Protein AF-A0A7D8UHW1-F1 (afdb_monomer_lite)

Sequence (134 aa):
MTDPKPRTPPEIPESLRGPAPEIRGPLSDALRRRLERDRRQAAARGVDNALWQQLMSLAVVGSNFAFSVLGGALIGFGIDWLAGTGPLFLLIFAGVGLISGGWGFIRQANAMTKPKTGKPKAADTGKPQDPTPP

Radius of gyration: 31.13 Å; chains: 1; bounding box: 80×44×74 Å

Foldseek 3Di:
DDDPDPPDDPPPPVVCVDDDPPPPDPVVVVVVVVVVVVVVVVVVVVVVVVVVVVVVVVVVLVVQLVCLLVVLLVVQVVCCVVVVVPSPSNVVSNVVSNVVSVVSVVVVVVVVPDPPPPDDPPDPPPDPDDDDDD

pLDDT: mean 77.82, std 14.81, range [45.31, 96.38]

Secondary structure (DSSP, 8-state):
-------PPP---GGGSSS-----SHHHHHHHHHHHHHHHHHHHHHHHHHHHHHHHHHHHHHHHHHHHHHHHHHHHHHHHHHHT--SHHHHHHHHHHHHHHHHHHHHHHHHHHS---------------PPPP-

Structure (mmCIF, N/CA/C/O backbone):
data_AF-A0A7D8UHW1-F1
#
_entry.id   AF-A0A7D8UHW1-F1
#
loop_
_atom_site.group_PDB
_atom_site.id
_atom_site.type_symbol
_atom_site.label_atom_id
_atom_site.label_alt_id
_atom_site.label_comp_id
_atom_site.label_asym_id
_atom_site.label_entity_id
_atom_site.label_seq_id
_atom_site.pdbx_PDB_ins_code
_atom_site.Cartn_x
_atom_site.Cartn_y
_atom_site.Cartn_z
_atom_site.occupancy
_atom_site.B_iso_or_equiv
_atom_site.auth_seq_id
_atom_site.auth_comp_id
_atom_site.auth_asym_id
_atom_site.auth_atom_id
_atom_site.pdbx_PDB_model_num
ATOM 1 N N . MET A 1 1 ? -62.501 7.886 2.370 1.00 48.00 1 MET A N 1
ATOM 2 C CA . MET A 1 1 ? -61.212 7.184 2.545 1.00 48.00 1 MET A CA 1
ATOM 3 C C . MET A 1 1 ? -60.720 7.494 3.945 1.00 48.00 1 MET A C 1
ATOM 5 O O . MET A 1 1 ? -60.497 8.653 4.248 1.00 48.00 1 MET A O 1
ATOM 9 N N . THR A 1 2 ? -60.730 6.496 4.823 1.00 58.16 2 THR A N 1
ATOM 10 C CA . THR A 1 2 ? -60.473 6.632 6.263 1.00 58.16 2 THR A CA 1
ATOM 11 C C . THR A 1 2 ? -58.980 6.771 6.547 1.00 58.16 2 THR A C 1
ATOM 13 O O . THR A 1 2 ? -58.201 5.895 6.178 1.00 58.16 2 THR A O 1
ATOM 16 N N . ASP A 1 3 ? -58.620 7.865 7.207 1.00 59.97 3 ASP A N 1
ATOM 17 C CA . ASP A 1 3 ? -57.277 8.204 7.681 1.00 59.97 3 ASP A CA 1
ATOM 18 C C . ASP A 1 3 ? -56.831 7.216 8.789 1.00 59.97 3 ASP A C 1
ATOM 20 O O . ASP A 1 3 ? -57.616 6.952 9.712 1.00 59.97 3 ASP A O 1
ATOM 24 N N . PRO A 1 4 ? -55.629 6.605 8.737 1.00 61.94 4 PRO A N 1
ATOM 25 C CA . PRO A 1 4 ? -55.171 5.709 9.792 1.00 61.94 4 PRO A CA 1
ATOM 26 C C . PRO A 1 4 ? -54.853 6.504 11.065 1.00 61.94 4 PRO A C 1
ATOM 28 O O . PRO A 1 4 ? -53.831 7.178 11.169 1.00 61.94 4 PRO A O 1
ATOM 31 N N . LYS A 1 5 ? -55.734 6.377 12.064 1.00 67.88 5 LYS A N 1
ATOM 32 C CA . LYS A 1 5 ? -55.561 6.905 13.424 1.00 67.88 5 LYS A CA 1
ATOM 33 C C . LYS A 1 5 ? -54.142 6.591 13.939 1.00 67.88 5 LYS A C 1
ATOM 35 O O . LYS A 1 5 ? -53.789 5.407 14.007 1.00 67.88 5 LYS A O 1
ATOM 40 N N . PRO A 1 6 ? -53.328 7.596 14.319 1.00 65.06 6 PRO A N 1
ATOM 41 C CA . PRO A 1 6 ? -52.008 7.348 14.881 1.00 65.06 6 PRO A CA 1
ATOM 42 C C . PRO A 1 6 ? -52.177 6.525 16.158 1.00 65.06 6 PRO A C 1
ATOM 44 O O . PRO A 1 6 ? -52.942 6.891 17.050 1.00 65.06 6 PRO A O 1
ATOM 47 N N . ARG A 1 7 ? -51.504 5.371 16.226 1.00 67.06 7 ARG A N 1
ATOM 48 C CA . ARG A 1 7 ? -51.466 4.555 17.441 1.00 67.06 7 ARG A CA 1
ATOM 49 C C . ARG A 1 7 ? -50.738 5.380 18.496 1.00 67.06 7 ARG A C 1
ATOM 51 O O . ARG A 1 7 ? -49.521 5.534 18.416 1.00 67.06 7 ARG A O 1
ATOM 58 N N . THR A 1 8 ? -51.484 5.944 19.439 1.00 67.06 8 THR A N 1
ATOM 59 C CA . THR A 1 8 ? -50.918 6.538 20.645 1.00 67.06 8 THR A CA 1
ATOM 60 C C . THR A 1 8 ? -50.008 5.493 21.293 1.00 67.06 8 THR A C 1
ATOM 62 O O . THR A 1 8 ? -50.434 4.342 21.445 1.00 67.06 8 THR A O 1
ATOM 65 N N . PRO A 1 9 ? -48.746 5.835 21.616 1.00 69.31 9 PRO A N 1
ATOM 66 C CA . PRO A 1 9 ? -47.890 4.952 22.391 1.00 69.31 9 PRO A CA 1
ATOM 67 C C . PRO A 1 9 ? -48.652 4.519 23.648 1.00 69.31 9 PRO A C 1
ATOM 69 O O . PRO A 1 9 ? -49.307 5.372 24.250 1.00 69.31 9 PRO A O 1
ATOM 72 N N . PRO A 1 10 ? -48.623 3.229 24.027 1.00 71.69 10 PRO A N 1
ATOM 73 C CA . PRO A 1 10 ? -49.274 2.782 25.249 1.00 71.69 10 PRO A CA 1
ATOM 74 C C . PRO A 1 10 ? -48.771 3.652 26.399 1.00 71.69 10 PRO A C 1
ATOM 76 O O . PRO A 1 10 ? -47.561 3.757 26.616 1.00 71.69 10 PRO A O 1
ATOM 79 N N . GLU A 1 11 ? -49.699 4.330 27.075 1.00 65.81 11 GLU A N 1
ATOM 80 C CA . GLU A 1 11 ? -49.386 5.132 28.248 1.00 65.81 11 GLU A CA 1
ATOM 81 C C . GLU A 1 11 ? -48.722 4.208 29.257 1.00 65.81 11 GLU A C 1
ATOM 83 O O . GLU A 1 11 ? -49.328 3.266 29.765 1.00 65.81 11 GLU A O 1
ATOM 88 N N . ILE A 1 12 ? -47.430 4.432 29.484 1.00 70.12 12 ILE A N 1
ATOM 89 C CA . ILE A 1 12 ? -46.710 3.747 30.545 1.00 70.12 12 ILE A CA 1
ATOM 90 C C . ILE A 1 12 ? -47.424 4.176 31.830 1.00 70.12 12 ILE A C 1
ATOM 92 O O . ILE A 1 12 ? -47.419 5.379 32.116 1.00 70.12 12 ILE A O 1
ATOM 96 N N . PRO A 1 13 ? -48.080 3.250 32.556 1.00 70.94 13 PRO A N 1
ATOM 97 C CA . PRO A 1 13 ? -48.865 3.600 33.727 1.00 70.94 13 PRO A CA 1
ATOM 98 C C . PRO A 1 13 ? -47.981 4.381 34.691 1.00 70.94 13 PRO A C 1
ATOM 100 O O . PRO A 1 13 ? -46.795 4.089 34.837 1.00 70.94 13 PRO A O 1
ATOM 103 N N . GLU A 1 14 ? -48.546 5.401 35.327 1.00 64.25 14 GLU A N 1
ATOM 104 C CA . GLU A 1 14 ? -47.811 6.350 36.168 1.00 64.25 14 GLU A CA 1
ATOM 105 C C . GLU A 1 14 ? -47.028 5.651 37.302 1.00 64.25 14 GLU A C 1
ATOM 107 O O . GLU A 1 14 ? -45.967 6.109 37.719 1.00 64.25 14 GLU A O 1
ATOM 112 N N . SER A 1 15 ? -47.473 4.452 37.693 1.00 59.94 15 SER A N 1
ATOM 113 C CA . SER A 1 15 ? -46.797 3.527 38.613 1.00 59.94 15 SER A CA 1
ATOM 114 C C . SER A 1 15 ? -45.449 2.975 38.120 1.00 59.94 15 SER A C 1
ATOM 116 O O . SER A 1 15 ? -44.628 2.554 38.931 1.00 59.94 15 SER A O 1
ATOM 118 N N . LEU A 1 16 ? -45.193 2.990 36.811 1.00 60.59 16 LEU A N 1
ATOM 119 C CA . LEU A 1 16 ? -43.913 2.651 36.172 1.00 60.59 16 LEU A CA 1
ATOM 120 C C . LEU A 1 16 ? -43.080 3.898 35.834 1.00 60.59 16 LEU A C 1
ATOM 122 O O . LEU A 1 16 ? -41.975 3.778 35.307 1.00 60.59 16 LEU A O 1
ATOM 126 N N . ARG A 1 17 ? -43.599 5.094 36.138 1.00 66.75 17 ARG A N 1
ATOM 127 C CA . ARG A 1 17 ? -42.968 6.397 35.883 1.00 66.75 17 ARG A CA 1
ATOM 128 C C . ARG A 1 17 ? -42.190 6.937 37.091 1.00 66.75 17 ARG A C 1
ATOM 130 O O . ARG A 1 17 ? -41.794 8.099 37.096 1.00 66.75 17 ARG A O 1
ATOM 137 N N . GLY A 1 18 ? -41.972 6.099 38.105 1.00 67.31 18 GLY A N 1
ATOM 138 C CA . GLY A 1 18 ? -41.082 6.373 39.232 1.00 67.31 18 GLY A CA 1
ATOM 139 C C . GLY A 1 18 ? -39.620 6.019 38.924 1.00 67.31 18 GLY A C 1
ATOM 140 O O . GLY A 1 18 ? -39.352 5.295 37.961 1.00 67.31 18 GLY A O 1
ATOM 141 N N . PRO A 1 19 ? -38.650 6.501 39.728 1.00 70.06 19 PRO A N 1
ATOM 142 C CA . PRO A 1 19 ? -37.279 6.007 39.654 1.00 70.06 19 PRO A CA 1
ATOM 143 C C . PRO A 1 19 ? -37.315 4.482 39.779 1.00 70.06 19 PRO A C 1
ATOM 145 O O . PRO A 1 19 ? -37.989 3.959 40.668 1.00 70.06 19 PRO A O 1
ATOM 148 N N . ALA A 1 20 ? -36.653 3.787 38.844 1.00 63.81 20 ALA A N 1
ATOM 149 C CA . ALA A 1 20 ? -36.645 2.328 38.782 1.00 63.81 20 ALA A CA 1
ATOM 150 C C . ALA A 1 20 ? -36.450 1.765 40.197 1.00 63.81 20 ALA A C 1
ATOM 152 O O . ALA A 1 20 ? -35.538 2.243 40.881 1.00 63.81 20 ALA A O 1
ATOM 153 N N . PRO A 1 21 ? -37.298 0.820 40.654 1.00 66.19 21 PRO A N 1
ATOM 154 C CA . PRO A 1 21 ? -37.243 0.343 42.023 1.00 66.19 21 PRO A CA 1
ATOM 155 C C . PRO A 1 21 ? -35.804 -0.051 42.324 1.00 66.19 21 PRO A C 1
ATOM 157 O O . PRO A 1 21 ? -35.209 -0.868 41.617 1.00 66.19 21 PRO A O 1
ATOM 160 N N . GLU A 1 22 ? -35.220 0.589 43.335 1.00 62.78 22 GLU A N 1
ATOM 161 C CA . GLU A 1 22 ? -33.918 0.212 43.852 1.00 62.78 22 GLU A CA 1
ATOM 162 C C . GLU A 1 22 ? -34.139 -1.136 44.540 1.00 62.78 22 GLU A C 1
ATOM 164 O O . GLU A 1 22 ? -34.419 -1.214 45.734 1.00 62.78 22 GLU A O 1
ATOM 169 N N . ILE A 1 23 ? -34.149 -2.215 43.752 1.00 61.84 23 ILE A N 1
ATOM 170 C CA . ILE A 1 23 ? -34.267 -3.579 44.255 1.00 61.84 23 ILE A CA 1
ATOM 171 C C . ILE A 1 23 ? -32.992 -3.805 45.064 1.00 61.84 23 ILE A C 1
ATOM 173 O O . ILE A 1 23 ? -31.973 -4.196 44.519 1.00 61.84 23 ILE A O 1
ATOM 177 N N . ARG A 1 24 ? -32.997 -3.449 46.348 1.00 63.56 24 ARG A N 1
ATOM 178 C CA . ARG A 1 24 ? -31.905 -3.707 47.286 1.00 63.56 24 ARG A CA 1
ATOM 179 C C . ARG A 1 24 ? -32.063 -5.148 47.755 1.00 63.56 24 ARG A C 1
ATOM 181 O O . ARG A 1 24 ? -32.882 -5.435 48.622 1.00 63.56 24 ARG A O 1
ATOM 188 N N . GLY A 1 25 ? -31.319 -6.068 47.143 1.00 71.50 25 GLY A N 1
ATOM 189 C CA . GLY A 1 25 ? -31.331 -7.475 47.540 1.00 71.50 25 GLY A CA 1
ATOM 190 C C . GLY A 1 25 ? -30.299 -8.333 46.803 1.00 71.50 25 GLY A C 1
ATOM 191 O O . GLY A 1 25 ? -29.774 -7.929 45.771 1.00 71.50 25 GLY A O 1
ATOM 192 N N . PRO A 1 26 ? -30.028 -9.564 47.265 1.00 72.00 26 PRO A N 1
ATOM 193 C CA . PRO A 1 26 ? -29.002 -10.438 46.677 1.00 72.00 26 PRO A CA 1
ATOM 194 C C . PRO A 1 26 ? -29.199 -10.715 45.171 1.00 72.00 26 PRO A C 1
ATOM 196 O O . PRO A 1 26 ? -28.235 -10.968 44.445 1.00 72.00 26 PRO A O 1
ATOM 199 N N . LEU A 1 27 ? -30.437 -10.610 44.671 1.00 70.62 27 LEU A N 1
ATOM 200 C CA . LEU A 1 27 ? -30.766 -10.736 43.250 1.00 70.62 27 LEU A CA 1
ATOM 201 C C . LEU A 1 27 ? -30.264 -9.546 42.406 1.00 70.62 27 LEU A C 1
ATOM 203 O O . LEU A 1 27 ? -29.800 -9.751 41.282 1.00 70.62 27 LEU A O 1
ATOM 207 N N . SER A 1 28 ? -30.302 -8.315 42.931 1.00 76.69 28 SER A N 1
ATOM 208 C CA . SER A 1 28 ? -29.783 -7.139 42.216 1.00 76.69 28 SER A CA 1
ATOM 209 C C . SER A 1 28 ? -28.276 -7.200 42.061 1.00 76.69 28 SER A C 1
ATOM 211 O O . SER A 1 28 ? -27.743 -6.822 41.020 1.00 76.69 28 SER A O 1
ATOM 213 N N . ASP A 1 29 ? -27.589 -7.732 43.068 1.00 83.38 29 ASP A N 1
ATOM 214 C CA . ASP A 1 29 ? -26.142 -7.906 43.030 1.00 83.38 29 ASP A CA 1
ATOM 215 C C . ASP A 1 29 ? -25.740 -8.965 42.004 1.00 83.38 29 ASP A C 1
ATOM 217 O O . ASP A 1 29 ? -24.748 -8.799 41.295 1.00 83.38 29 ASP A O 1
ATOM 221 N N . ALA A 1 30 ? -26.526 -10.035 41.864 1.00 85.00 30 ALA A N 1
ATOM 222 C CA . ALA A 1 30 ? -26.309 -11.044 40.831 1.00 85.00 30 ALA A CA 1
ATOM 223 C C . ALA A 1 30 ? -26.502 -10.476 39.412 1.00 85.00 30 ALA A C 1
ATOM 225 O O . ALA A 1 30 ? -25.706 -10.769 38.513 1.00 85.00 30 ALA A O 1
ATOM 226 N N . LEU A 1 31 ? -27.518 -9.628 39.213 1.00 86.81 31 LEU A N 1
ATOM 227 C CA . LEU A 1 31 ? -27.768 -8.967 37.931 1.00 86.81 31 LEU A CA 1
ATOM 228 C C . LEU A 1 31 ? -26.668 -7.950 37.597 1.00 86.81 31 LEU A C 1
ATOM 230 O O . LEU A 1 31 ? -26.156 -7.956 36.477 1.00 86.81 31 LEU A O 1
ATOM 234 N N . ARG A 1 32 ? -26.244 -7.143 38.580 1.00 84.38 32 ARG A N 1
ATOM 235 C CA . ARG A 1 32 ? -25.112 -6.208 38.452 1.00 84.38 32 ARG A CA 1
ATOM 236 C C . ARG A 1 32 ? -23.839 -6.943 38.039 1.00 84.38 32 ARG A C 1
ATOM 238 O O . ARG A 1 32 ? -23.218 -6.567 37.048 1.00 84.38 32 ARG A O 1
ATOM 245 N N . ARG A 1 33 ? -23.515 -8.062 38.697 1.00 86.69 33 ARG A N 1
ATOM 246 C CA . ARG A 1 33 ? -22.357 -8.904 38.339 1.00 86.69 33 ARG A CA 1
ATOM 247 C C . ARG A 1 33 ? -22.445 -9.470 36.920 1.00 86.69 33 ARG A C 1
ATOM 249 O O . ARG A 1 33 ? -21.420 -9.555 36.247 1.00 86.69 33 ARG A O 1
ATOM 256 N N . ARG A 1 34 ? -23.631 -9.875 36.450 1.00 86.50 34 ARG A N 1
ATOM 257 C CA . ARG A 1 34 ? -23.819 -10.318 35.054 1.00 86.50 34 ARG A CA 1
ATOM 258 C C . ARG A 1 34 ? -23.605 -9.175 34.069 1.00 86.50 34 ARG A C 1
ATOM 260 O O . ARG A 1 34 ? -22.823 -9.335 33.141 1.00 86.50 34 ARG A O 1
ATOM 267 N N . LEU A 1 35 ? -24.213 -8.018 34.316 1.00 88.50 35 LEU A N 1
ATOM 268 C CA . LEU A 1 35 ? -24.081 -6.847 33.450 1.00 88.50 35 LEU A CA 1
ATOM 269 C C . LEU A 1 35 ? -22.627 -6.358 33.366 1.00 88.50 35 LEU A C 1
ATOM 271 O O . LEU A 1 35 ? -22.152 -5.981 32.299 1.00 88.50 35 LEU A O 1
ATOM 275 N N . GLU A 1 36 ? -21.900 -6.392 34.484 1.00 88.50 36 GLU A N 1
ATOM 276 C CA . GLU A 1 36 ? -20.470 -6.081 34.528 1.00 88.50 36 GLU A CA 1
ATOM 277 C C . GLU A 1 36 ? -19.632 -7.084 33.730 1.00 88.50 36 GLU A C 1
ATOM 279 O O . GLU A 1 36 ? -18.718 -6.674 33.013 1.00 88.50 36 GLU A O 1
ATOM 284 N N . ARG A 1 37 ? -19.940 -8.387 33.805 1.00 87.00 37 ARG A N 1
ATOM 285 C CA . ARG A 1 37 ? -19.279 -9.405 32.972 1.00 87.00 37 ARG A CA 1
ATOM 286 C C . ARG A 1 37 ? -19.564 -9.186 31.494 1.00 87.00 37 ARG A C 1
ATOM 288 O O . ARG A 1 37 ? -18.619 -9.189 30.713 1.00 87.00 37 ARG A O 1
ATOM 295 N N . ASP A 1 38 ? -20.815 -8.942 31.124 1.00 86.06 38 ASP A N 1
ATOM 296 C CA . ASP A 1 38 ? -21.200 -8.693 29.734 1.00 86.06 38 ASP A CA 1
ATOM 297 C C . ASP A 1 38 ? -20.548 -7.416 29.203 1.00 86.06 38 ASP A C 1
ATOM 299 O O . ASP A 1 38 ? -20.027 -7.416 28.092 1.00 86.06 38 ASP A O 1
ATOM 303 N N . ARG A 1 39 ? -20.470 -6.349 30.012 1.00 84.69 39 ARG A N 1
ATOM 304 C CA . ARG A 1 39 ? -19.724 -5.131 29.656 1.00 84.69 39 ARG A CA 1
ATOM 305 C C . ARG A 1 39 ? -18.236 -5.393 29.478 1.00 84.69 39 ARG A C 1
ATOM 307 O O . ARG A 1 39 ? -17.660 -4.887 28.521 1.00 84.69 39 ARG A O 1
ATOM 314 N N . ARG A 1 40 ? -17.608 -6.180 30.356 1.00 83.62 40 ARG A N 1
ATOM 315 C CA . ARG A 1 40 ? -16.190 -6.557 30.217 1.00 83.62 40 ARG A CA 1
ATOM 316 C C . ARG A 1 40 ? -15.951 -7.402 28.969 1.00 83.62 40 ARG A C 1
ATOM 318 O O . ARG A 1 40 ? -14.984 -7.161 28.260 1.00 83.62 40 ARG A O 1
ATOM 325 N N . GLN A 1 41 ? -16.839 -8.347 28.672 1.00 84.94 41 GLN A N 1
ATOM 326 C CA . GLN A 1 41 ? -16.762 -9.164 27.460 1.00 84.94 41 GLN A CA 1
ATOM 327 C C . GLN A 1 41 ? -17.018 -8.338 26.197 1.00 84.94 41 GLN A C 1
ATOM 329 O O . GLN A 1 41 ? -16.325 -8.519 25.202 1.00 84.94 41 GLN A O 1
ATOM 334 N N . ALA A 1 42 ? -17.977 -7.411 26.226 1.00 79.81 42 ALA A N 1
ATOM 335 C CA . ALA A 1 42 ? -18.239 -6.489 25.127 1.00 79.81 42 ALA A CA 1
ATOM 336 C C . ALA A 1 42 ? -17.059 -5.534 24.902 1.00 79.81 42 ALA A C 1
ATOM 338 O O . ALA A 1 42 ? -16.693 -5.287 23.757 1.00 79.81 42 ALA A O 1
ATOM 339 N N . ALA A 1 43 ? -16.431 -5.049 25.977 1.00 81.56 43 ALA A N 1
ATOM 340 C CA . ALA A 1 43 ? -15.218 -4.243 25.901 1.00 81.56 43 ALA A CA 1
ATOM 341 C C . ALA A 1 43 ? -14.049 -5.048 25.315 1.00 81.56 43 ALA A C 1
ATOM 343 O O . ALA A 1 43 ? -13.407 -4.568 24.388 1.00 81.56 43 ALA A O 1
ATOM 344 N N . ALA A 1 44 ? -13.822 -6.282 25.780 1.00 82.25 44 ALA A N 1
ATOM 345 C CA . ALA A 1 44 ? -12.786 -7.166 25.241 1.00 82.25 44 ALA A CA 1
ATOM 346 C C . ALA A 1 44 ? -12.999 -7.447 23.744 1.00 82.25 44 ALA A C 1
ATOM 348 O O . ALA A 1 44 ? -12.114 -7.179 22.940 1.00 82.25 44 ALA A O 1
ATOM 349 N N . ARG A 1 45 ? -14.217 -7.843 23.343 1.00 81.12 45 ARG A N 1
ATOM 350 C CA . AR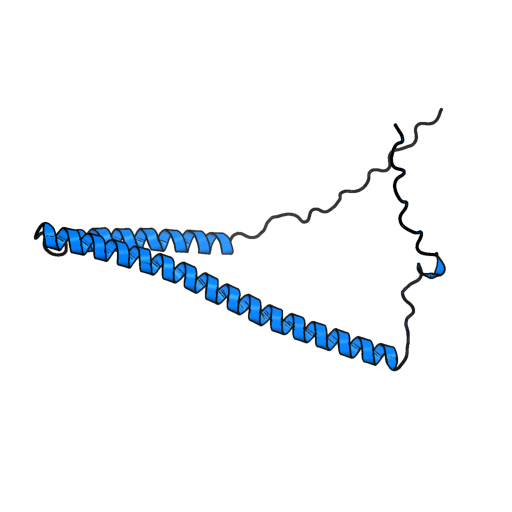G A 1 45 ? -14.574 -8.041 21.926 1.00 81.12 45 ARG A CA 1
ATOM 351 C C . ARG A 1 45 ? -14.425 -6.763 21.101 1.00 81.12 45 ARG A C 1
ATOM 353 O O . ARG A 1 45 ? -14.034 -6.827 19.944 1.00 81.12 45 ARG A O 1
ATOM 360 N N . GLY A 1 46 ? -14.759 -5.605 21.669 1.00 80.62 46 GLY A N 1
ATOM 361 C CA . GLY A 1 46 ? -14.588 -4.310 21.013 1.00 80.62 46 GLY A CA 1
ATOM 362 C C . GLY A 1 46 ? -13.120 -3.981 20.746 1.00 80.62 46 GLY A C 1
ATOM 363 O O . GLY A 1 46 ? -12.797 -3.517 19.655 1.00 80.62 46 GLY A O 1
ATOM 364 N N . VAL A 1 47 ? -12.239 -4.272 21.708 1.00 82.38 47 VAL A N 1
ATOM 365 C CA . VAL A 1 47 ? -10.783 -4.129 21.561 1.00 82.38 47 VAL A CA 1
ATOM 366 C C . VAL A 1 47 ? -10.254 -5.086 20.493 1.00 82.38 47 VAL A C 1
ATOM 368 O O . VAL A 1 47 ? -9.548 -4.637 19.591 1.00 82.38 47 VAL A O 1
ATOM 371 N N . ASP A 1 48 ? -10.659 -6.358 20.529 1.00 86.94 48 ASP A N 1
ATOM 372 C CA . ASP A 1 48 ? -10.250 -7.356 19.533 1.00 86.94 48 ASP A CA 1
ATOM 373 C C . ASP A 1 48 ? -10.691 -6.946 18.121 1.00 86.94 48 ASP A C 1
ATOM 375 O O . ASP A 1 48 ? -9.889 -6.933 17.189 1.00 86.94 48 ASP A O 1
ATOM 379 N N . ASN A 1 49 ? -11.954 -6.541 17.958 1.00 86.81 49 ASN A N 1
ATOM 380 C CA . ASN A 1 49 ? -12.501 -6.113 16.670 1.00 86.81 49 ASN A CA 1
ATOM 381 C C . ASN A 1 49 ? -11.811 -4.852 16.135 1.00 86.81 49 ASN A C 1
ATOM 383 O O . ASN A 1 49 ? -11.540 -4.769 14.938 1.00 86.81 49 ASN A O 1
ATOM 387 N N . ALA A 1 50 ? -11.515 -3.875 16.997 1.00 87.88 50 ALA A N 1
ATOM 388 C CA . ALA A 1 50 ? -10.809 -2.659 16.601 1.00 87.88 50 ALA A CA 1
ATOM 389 C C . ALA A 1 50 ? -9.374 -2.966 16.150 1.00 87.88 50 ALA A C 1
ATOM 391 O O . ALA A 1 50 ? -8.931 -2.450 15.122 1.00 87.88 50 ALA A O 1
ATOM 392 N N . LEU A 1 51 ? -8.678 -3.853 16.870 1.00 88.62 51 LEU A N 1
ATOM 393 C CA . LEU A 1 51 ? -7.344 -4.319 16.501 1.00 88.62 51 LEU A CA 1
ATOM 394 C C . LEU A 1 51 ? -7.377 -5.042 15.146 1.00 88.62 51 LEU A C 1
ATOM 396 O O . LEU A 1 51 ? -6.601 -4.713 14.249 1.00 88.62 51 LEU A O 1
ATOM 400 N N . TRP A 1 52 ? -8.326 -5.964 14.957 1.00 89.19 52 TRP A N 1
ATOM 401 C CA . TRP A 1 52 ? -8.535 -6.658 13.685 1.00 89.19 52 TRP A CA 1
ATOM 402 C C . TRP A 1 52 ? -8.827 -5.690 12.541 1.00 89.19 52 TRP A C 1
ATOM 404 O O . TRP A 1 52 ? -8.241 -5.810 11.467 1.00 89.19 52 TRP A O 1
ATOM 414 N N . GLN A 1 53 ? -9.687 -4.699 12.763 1.00 89.06 53 GLN A N 1
ATOM 415 C CA . GLN A 1 53 ? -10.023 -3.705 11.750 1.00 89.06 53 GLN A CA 1
ATOM 416 C C . GLN A 1 53 ? -8.814 -2.834 11.381 1.00 89.06 53 GLN A C 1
ATOM 418 O O . GLN A 1 53 ? -8.632 -2.504 10.206 1.00 89.06 53 GLN A O 1
ATOM 423 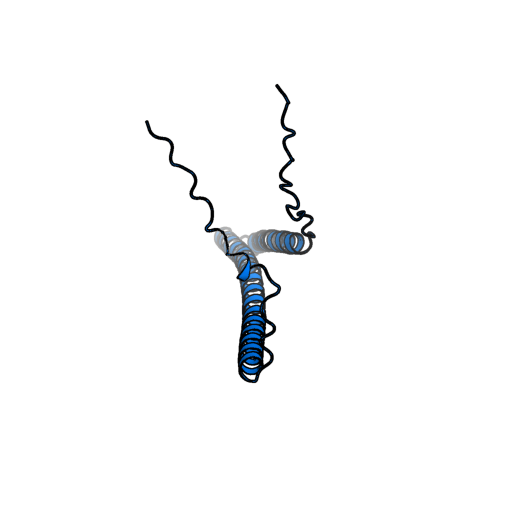N N . GLN A 1 54 ? -7.956 -2.506 12.349 1.00 88.81 54 GLN A N 1
ATOM 424 C CA . GLN A 1 54 ? -6.717 -1.767 12.119 1.00 88.81 54 GLN A CA 1
ATOM 425 C C . GLN A 1 54 ? -5.696 -2.599 11.330 1.00 88.81 54 GLN A C 1
ATOM 427 O O . GLN A 1 54 ? -5.129 -2.099 10.357 1.00 88.81 54 GLN A O 1
ATOM 432 N N . LEU A 1 55 ? -5.522 -3.877 11.685 1.00 90.50 55 LEU A N 1
ATOM 433 C CA . LEU A 1 55 ? -4.651 -4.812 10.967 1.00 90.50 55 LEU A CA 1
ATOM 434 C C . LEU A 1 55 ? -5.114 -5.021 9.524 1.00 90.50 55 LEU A C 1
ATOM 436 O O . LEU A 1 55 ? -4.307 -4.924 8.602 1.00 90.50 55 LEU A O 1
ATOM 440 N N . MET A 1 56 ? -6.413 -5.250 9.315 1.00 91.62 56 MET A N 1
ATOM 441 C CA . MET A 1 56 ? -6.983 -5.415 7.976 1.00 91.62 56 MET A CA 1
ATOM 442 C C . MET A 1 56 ? -6.849 -4.142 7.150 1.00 91.62 56 MET A C 1
ATOM 444 O O . MET A 1 56 ? -6.481 -4.210 5.981 1.00 91.62 56 MET A O 1
ATOM 448 N N . SER A 1 57 ? -7.089 -2.977 7.756 1.00 86.69 57 SER A N 1
ATOM 449 C CA . SER A 1 57 ? -6.899 -1.699 7.069 1.00 86.69 57 SER A CA 1
ATOM 450 C C . SER A 1 57 ? -5.454 -1.561 6.606 1.00 86.69 57 SER A C 1
ATOM 452 O O . SER A 1 57 ? -5.224 -1.330 5.423 1.00 86.69 57 SER A O 1
ATOM 454 N N . LEU A 1 58 ? -4.485 -1.788 7.499 1.00 88.94 58 LEU A N 1
ATOM 455 C CA . LEU A 1 58 ? -3.061 -1.714 7.175 1.00 88.94 58 LEU A CA 1
ATOM 456 C C . LEU A 1 58 ? -2.660 -2.724 6.092 1.00 88.94 58 LEU A C 1
ATOM 458 O O . LEU A 1 58 ? -1.927 -2.368 5.170 1.00 88.94 58 LEU A O 1
ATOM 462 N N . ALA A 1 59 ? -3.181 -3.950 6.164 1.00 91.56 59 ALA A N 1
ATOM 463 C CA . ALA A 1 59 ? -2.945 -4.984 5.164 1.00 91.56 59 ALA A CA 1
ATOM 464 C C . ALA A 1 59 ? -3.488 -4.578 3.789 1.00 91.56 59 ALA A C 1
ATOM 466 O O . ALA A 1 59 ? -2.788 -4.741 2.792 1.00 91.56 59 ALA A O 1
ATOM 467 N N . VAL A 1 60 ? -4.690 -4.000 3.716 1.00 90.31 60 VAL A N 1
ATOM 468 C CA . VAL A 1 60 ? -5.268 -3.513 2.454 1.00 90.31 60 VAL A CA 1
ATOM 469 C C . VAL A 1 60 ? -4.434 -2.369 1.882 1.00 90.31 60 VAL A C 1
ATOM 471 O O . VAL A 1 60 ? -4.099 -2.405 0.699 1.00 90.31 60 VAL A O 1
ATOM 474 N N . VAL A 1 61 ? -4.051 -1.384 2.705 1.00 88.31 61 VAL A N 1
ATOM 475 C CA . VAL A 1 61 ? -3.200 -0.265 2.259 1.00 88.31 61 VAL A CA 1
ATOM 476 C C . VAL A 1 61 ? -1.863 -0.780 1.725 1.00 88.31 61 VAL A C 1
ATOM 478 O O . VAL A 1 61 ? -1.461 -0.437 0.612 1.00 88.31 61 VAL A O 1
ATOM 481 N N . GLY A 1 62 ? -1.191 -1.629 2.507 1.00 89.69 62 GLY A N 1
ATOM 482 C CA . GLY A 1 62 ? 0.109 -2.197 2.162 1.00 89.69 62 GLY A CA 1
ATOM 483 C C . GLY A 1 62 ? 0.049 -3.072 0.913 1.00 89.69 62 GLY A C 1
ATOM 484 O O . GLY A 1 62 ? 0.923 -2.971 0.057 1.00 89.69 62 GLY A O 1
ATOM 485 N N . SER A 1 63 ? -1.014 -3.864 0.757 1.00 92.06 63 SER A N 1
ATOM 486 C CA . SER A 1 63 ? -1.218 -4.699 -0.432 1.00 92.06 63 SER A CA 1
ATOM 487 C C . SER A 1 63 ? -1.427 -3.844 -1.676 1.00 92.06 63 SER A C 1
ATOM 489 O O . SER A 1 63 ? -0.784 -4.086 -2.691 1.00 92.06 63 SER A O 1
ATOM 491 N N . ASN A 1 64 ? -2.262 -2.804 -1.609 1.00 90.81 64 ASN A N 1
ATOM 492 C CA . ASN A 1 64 ? -2.487 -1.910 -2.749 1.00 90.81 64 ASN A CA 1
ATOM 493 C C . ASN A 1 64 ? -1.199 -1.203 -3.193 1.00 90.81 64 ASN A C 1
ATOM 495 O O . ASN A 1 64 ? -0.941 -1.060 -4.391 1.00 90.81 64 ASN A O 1
ATOM 499 N N . PHE A 1 65 ? -0.384 -0.778 -2.227 1.00 92.19 65 PHE A N 1
ATOM 500 C CA . PHE A 1 65 ? 0.940 -0.227 -2.489 1.00 92.19 65 PHE A CA 1
ATOM 501 C C . PHE A 1 65 ? 1.846 -1.260 -3.169 1.00 92.19 65 PHE A C 1
ATOM 503 O O . PHE A 1 65 ? 2.394 -0.982 -4.236 1.00 92.19 65 PHE A O 1
ATOM 510 N N . ALA A 1 66 ? 1.940 -2.466 -2.603 1.00 94.00 66 ALA A N 1
ATOM 511 C CA . ALA A 1 66 ? 2.746 -3.547 -3.156 1.00 94.00 66 ALA A CA 1
ATOM 512 C C . ALA A 1 66 ? 2.321 -3.892 -4.590 1.00 94.00 66 ALA A C 1
ATOM 514 O O . ALA A 1 66 ? 3.171 -3.931 -5.471 1.00 94.00 66 ALA A O 1
ATOM 515 N N . PHE A 1 67 ? 1.022 -4.048 -4.861 1.00 94.88 67 PHE A N 1
ATOM 516 C CA . PHE A 1 67 ? 0.511 -4.319 -6.207 1.00 94.88 67 PHE A CA 1
ATOM 517 C C . PHE A 1 67 ? 0.801 -3.188 -7.195 1.00 94.88 67 PHE A C 1
ATOM 519 O O . PHE A 1 67 ? 1.096 -3.465 -8.354 1.00 94.88 67 PHE A O 1
ATOM 526 N N . SER A 1 68 ? 0.764 -1.929 -6.755 1.00 92.50 68 SER A N 1
ATOM 527 C CA . SER A 1 68 ? 1.088 -0.786 -7.621 1.00 92.50 68 SER A CA 1
ATOM 528 C C . SER A 1 68 ? 2.564 -0.785 -8.024 1.00 92.50 68 SER A C 1
ATOM 530 O O . SER A 1 68 ? 2.886 -0.607 -9.199 1.00 92.50 68 SER A O 1
ATOM 532 N N . VAL A 1 69 ? 3.463 -1.031 -7.067 1.00 93.81 69 VAL A N 1
ATOM 533 C CA . VAL A 1 69 ? 4.909 -1.118 -7.320 1.00 93.81 69 VAL A CA 1
ATOM 534 C C . VAL A 1 69 ? 5.234 -2.335 -8.180 1.00 93.81 69 VAL A C 1
ATOM 536 O O . VAL A 1 69 ? 5.930 -2.206 -9.185 1.00 93.81 69 VAL A O 1
ATOM 539 N N . LEU A 1 70 ? 4.706 -3.505 -7.816 1.00 96.38 70 LEU A N 1
ATOM 540 C CA . LEU A 1 70 ? 4.968 -4.757 -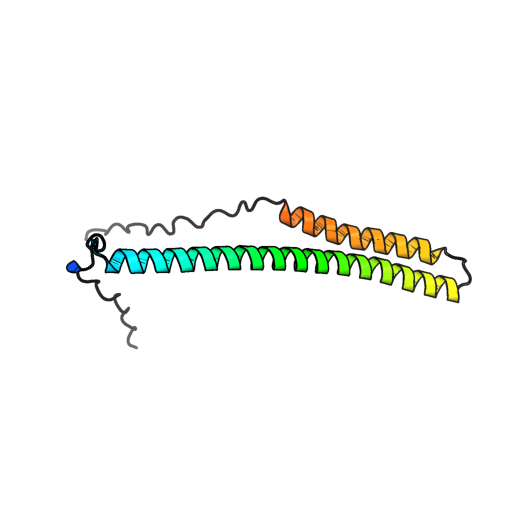8.522 1.00 96.38 70 LEU A CA 1
ATOM 541 C C . LEU A 1 70 ? 4.393 -4.726 -9.941 1.00 96.38 70 LEU A C 1
ATOM 543 O O . LEU A 1 70 ? 5.063 -5.143 -10.878 1.00 96.38 70 LEU A O 1
ATOM 547 N N . GLY A 1 71 ? 3.187 -4.181 -10.111 1.00 94.88 71 GLY A N 1
ATOM 548 C CA 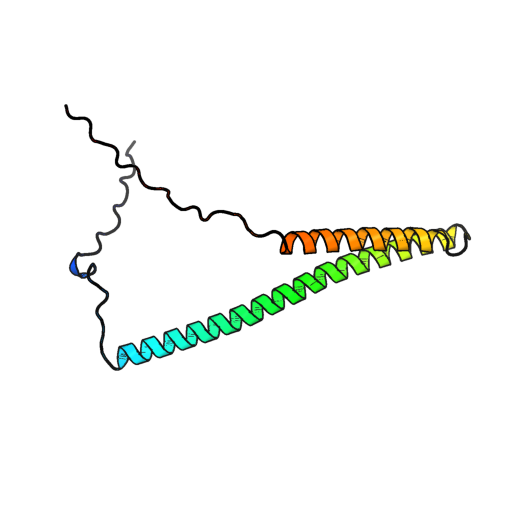. GLY A 1 71 ? 2.565 -3.986 -11.418 1.00 94.88 71 GLY A CA 1
ATOM 549 C C . GLY A 1 71 ? 3.384 -3.051 -12.306 1.00 94.88 71 GLY A C 1
ATOM 550 O O . GLY A 1 71 ? 3.667 -3.397 -13.450 1.00 94.88 71 GLY A O 1
ATOM 551 N N . GLY A 1 72 ? 3.838 -1.913 -11.770 1.00 93.19 72 GLY A N 1
ATOM 552 C CA . GLY A 1 72 ? 4.739 -1.007 -12.486 1.00 93.19 72 GLY A CA 1
ATOM 553 C C . GLY A 1 72 ? 6.049 -1.691 -12.883 1.00 93.19 72 GLY A C 1
ATOM 554 O O . GLY A 1 72 ? 6.428 -1.670 -14.051 1.00 93.19 72 GLY A O 1
ATOM 555 N N . ALA A 1 73 ? 6.706 -2.369 -11.944 1.00 93.94 73 ALA A N 1
ATOM 556 C CA . ALA A 1 73 ? 7.955 -3.078 -12.206 1.00 93.94 73 ALA A CA 1
ATOM 557 C C . ALA A 1 73 ? 7.796 -4.180 -13.267 1.00 93.94 73 ALA A C 1
ATOM 559 O O . ALA A 1 73 ? 8.633 -4.282 -14.159 1.00 93.94 73 ALA A O 1
ATOM 560 N N . LEU A 1 74 ? 6.717 -4.968 -13.220 1.00 95.62 74 LEU A N 1
ATOM 561 C CA . LEU A 1 74 ? 6.442 -6.015 -14.210 1.00 95.62 74 LEU A CA 1
ATOM 562 C C . LEU A 1 74 ? 6.202 -5.438 -15.608 1.00 95.62 74 LEU A C 1
ATOM 564 O O . LEU A 1 74 ? 6.739 -5.960 -16.584 1.00 95.62 74 LEU A O 1
ATOM 568 N N . ILE A 1 75 ? 5.430 -4.354 -15.706 1.00 94.38 75 ILE A N 1
ATOM 569 C CA . ILE A 1 75 ? 5.185 -3.670 -16.981 1.00 94.38 75 ILE A CA 1
ATOM 570 C C . ILE A 1 75 ? 6.497 -3.109 -17.534 1.00 94.38 75 ILE A C 1
ATOM 572 O O . ILE A 1 75 ? 6.829 -3.356 -18.692 1.00 94.38 75 ILE A O 1
ATOM 576 N N . GLY A 1 76 ? 7.267 -2.405 -16.703 1.00 90.56 76 GLY A N 1
ATOM 577 C CA . GLY A 1 76 ? 8.553 -1.844 -17.105 1.00 90.56 76 GLY A CA 1
ATOM 578 C C . GLY A 1 76 ? 9.553 -2.919 -17.537 1.00 90.56 76 GLY A C 1
ATOM 579 O O . GLY A 1 76 ? 10.190 -2.763 -18.573 1.00 90.56 76 GLY A O 1
ATOM 580 N N . PHE A 1 77 ? 9.612 -4.048 -16.821 1.00 92.88 77 PHE A N 1
ATOM 581 C CA . PHE A 1 77 ? 10.439 -5.198 -17.195 1.00 92.88 77 PHE A CA 1
ATOM 582 C C . PHE A 1 77 ? 10.037 -5.789 -18.550 1.00 92.88 77 PHE A C 1
ATOM 584 O O . PHE A 1 77 ? 10.897 -6.082 -19.375 1.00 92.88 77 PHE A O 1
ATOM 591 N N . GLY A 1 78 ? 8.734 -5.960 -18.795 1.00 92.69 78 GLY A N 1
ATOM 592 C CA . GLY A 1 78 ? 8.236 -6.494 -20.062 1.00 92.69 78 GLY A CA 1
ATOM 593 C C . GLY A 1 78 ? 8.574 -5.593 -21.251 1.00 92.69 78 GLY A C 1
ATOM 594 O O . GLY A 1 78 ? 8.966 -6.092 -22.305 1.00 92.69 78 GLY A O 1
ATOM 595 N N . ILE A 1 79 ? 8.475 -4.271 -21.071 1.00 92.12 79 ILE A N 1
ATOM 596 C CA . ILE A 1 79 ? 8.854 -3.291 -22.098 1.00 92.12 79 ILE A CA 1
ATOM 597 C C . ILE A 1 79 ? 10.363 -3.335 -22.344 1.00 92.12 79 ILE A C 1
ATOM 599 O O . ILE A 1 79 ? 10.781 -3.429 -23.496 1.00 92.12 79 ILE A O 1
ATOM 603 N N . ASP A 1 80 ? 11.172 -3.322 -21.284 1.00 90.94 80 ASP A N 1
ATOM 604 C CA . ASP A 1 80 ? 12.631 -3.389 -21.395 1.00 90.94 80 ASP A CA 1
ATOM 605 C C . ASP A 1 80 ? 13.105 -4.680 -22.076 1.00 90.94 80 ASP A C 1
ATOM 607 O O . ASP A 1 80 ? 14.027 -4.645 -22.894 1.00 90.94 80 ASP A O 1
ATOM 611 N N . TRP A 1 81 ? 12.447 -5.811 -21.799 1.00 92.44 81 TRP A N 1
ATOM 612 C CA . TRP A 1 81 ? 12.737 -7.090 -22.447 1.00 92.44 81 TRP A CA 1
ATOM 613 C C . TRP A 1 81 ? 12.404 -7.076 -23.945 1.00 92.44 81 TRP A C 1
ATOM 615 O O . TRP A 1 81 ? 13.168 -7.612 -24.745 1.00 92.44 81 TRP A O 1
ATOM 625 N N . LEU A 1 82 ? 11.298 -6.436 -24.337 1.00 93.25 82 LEU A N 1
ATOM 626 C CA . LEU A 1 82 ? 10.854 -6.388 -25.733 1.00 93.25 82 LEU A CA 1
ATOM 627 C C . LEU A 1 82 ? 11.617 -5.346 -26.568 1.00 93.25 82 LEU A C 1
ATOM 629 O O . LEU A 1 82 ? 11.865 -5.565 -27.751 1.00 93.25 82 LEU A O 1
ATOM 633 N N . ALA A 1 83 ? 11.983 -4.217 -25.959 1.00 90.94 83 ALA A N 1
ATOM 634 C CA . ALA A 1 83 ? 12.680 -3.114 -26.618 1.00 90.94 83 ALA A CA 1
ATOM 635 C C . ALA A 1 83 ? 14.215 -3.223 -26.533 1.00 90.94 83 ALA A C 1
ATOM 637 O O . ALA A 1 83 ? 14.917 -2.498 -27.237 1.00 90.94 83 ALA A O 1
ATOM 638 N N . GLY A 1 84 ? 14.748 -4.102 -25.676 1.00 88.00 84 GLY A N 1
ATOM 639 C CA . GLY A 1 84 ? 16.189 -4.261 -25.459 1.00 88.00 84 GLY A CA 1
ATOM 640 C C . GLY A 1 84 ? 16.851 -3.051 -24.789 1.00 88.00 84 GLY A C 1
ATOM 641 O O . GLY A 1 84 ? 18.066 -2.887 -24.873 1.00 88.00 84 GLY A O 1
ATOM 642 N N . THR A 1 85 ? 16.075 -2.187 -24.132 1.00 84.06 85 THR A N 1
ATOM 643 C CA . THR A 1 85 ? 16.493 -0.855 -23.654 1.00 84.06 85 THR A CA 1
ATOM 644 C C . THR A 1 85 ? 17.300 -0.847 -22.348 1.00 84.06 85 THR A C 1
ATOM 646 O O . THR A 1 85 ? 17.471 0.206 -21.734 1.00 84.06 85 THR A O 1
ATOM 649 N N . GLY A 1 86 ? 17.846 -1.986 -21.907 1.00 85.25 86 GLY A N 1
ATOM 650 C CA . GLY A 1 86 ? 18.392 -2.113 -20.546 1.00 85.25 86 GLY A CA 1
ATOM 651 C C . GLY A 1 86 ? 17.290 -1.898 -19.492 1.00 85.25 86 GLY A C 1
ATOM 652 O O . GLY A 1 86 ? 16.130 -1.981 -19.852 1.00 85.25 86 GLY A O 1
ATOM 653 N N . PRO A 1 87 ? 17.588 -1.632 -18.206 1.00 90.62 87 PRO A N 1
ATOM 654 C CA . PRO A 1 87 ? 16.574 -1.497 -17.146 1.00 90.62 87 PRO A CA 1
ATOM 655 C C . PRO A 1 87 ? 15.932 -0.091 -17.069 1.00 90.62 87 PRO A C 1
ATOM 657 O O . PRO A 1 87 ? 15.704 0.436 -15.974 1.00 90.62 87 PRO A O 1
ATOM 660 N N . LEU A 1 88 ? 15.708 0.569 -18.209 1.00 91.81 88 LEU A N 1
ATOM 661 C CA . LEU A 1 88 ? 15.273 1.967 -18.249 1.00 91.81 88 LEU A CA 1
ATOM 662 C C . LEU A 1 88 ? 13.777 2.116 -17.935 1.00 91.81 88 LEU A C 1
ATOM 664 O O . LEU A 1 88 ? 13.408 2.872 -17.030 1.00 91.81 88 LEU A O 1
ATOM 668 N N . PHE A 1 89 ? 12.908 1.402 -18.655 1.00 89.44 89 PHE A N 1
ATOM 669 C CA . PHE A 1 89 ? 11.463 1.470 -18.431 1.00 89.44 89 PHE A CA 1
ATOM 670 C C . PHE A 1 89 ? 11.071 0.828 -17.104 1.00 89.44 89 PHE A C 1
ATOM 672 O O . PHE A 1 89 ? 10.154 1.319 -16.445 1.00 89.44 89 PHE A O 1
ATOM 679 N N . LEU A 1 90 ? 11.796 -0.193 -16.654 1.00 91.81 90 LEU A N 1
ATOM 680 C CA . LEU A 1 90 ? 11.682 -0.751 -15.314 1.00 91.81 90 LEU A CA 1
ATOM 681 C C . LEU A 1 90 ? 11.872 0.331 -14.250 1.00 91.81 90 LEU A C 1
ATOM 683 O O . LEU A 1 90 ? 11.016 0.456 -13.377 1.00 91.81 90 LEU A O 1
ATOM 687 N N . LEU A 1 91 ? 12.932 1.142 -14.333 1.00 93.00 91 LEU A N 1
ATOM 688 C CA . LEU A 1 91 ? 13.163 2.217 -13.363 1.00 93.00 91 LEU A CA 1
ATOM 689 C C . LEU A 1 91 ? 12.032 3.253 -13.376 1.00 93.00 91 LEU A C 1
ATOM 691 O O . LEU A 1 91 ? 11.556 3.663 -12.315 1.00 93.00 91 LEU A O 1
ATOM 695 N N . ILE A 1 92 ? 11.586 3.656 -14.569 1.00 93.94 92 ILE A N 1
ATOM 696 C CA . ILE A 1 92 ? 10.526 4.658 -14.729 1.00 93.94 92 ILE A CA 1
ATOM 697 C C . ILE A 1 92 ? 9.211 4.134 -14.146 1.00 93.94 92 ILE A C 1
ATOM 699 O O . ILE A 1 92 ? 8.613 4.782 -13.287 1.00 93.94 92 ILE A O 1
ATOM 703 N N . PHE A 1 93 ? 8.763 2.952 -14.567 1.00 92.50 93 PHE A N 1
ATOM 704 C CA . PHE A 1 93 ? 7.488 2.397 -14.120 1.00 92.50 93 PHE A CA 1
ATOM 705 C C . PHE A 1 93 ? 7.518 1.935 -12.660 1.00 92.50 93 PHE A C 1
ATOM 707 O O . PHE A 1 93 ? 6.504 2.070 -11.974 1.00 92.50 93 PHE A O 1
ATOM 714 N N . ALA A 1 94 ? 8.655 1.463 -12.144 1.00 91.62 94 ALA A N 1
ATOM 715 C CA . ALA A 1 94 ? 8.814 1.207 -10.714 1.00 91.62 94 ALA A CA 1
ATOM 716 C C . ALA A 1 94 ? 8.704 2.510 -9.904 1.00 91.62 94 ALA A C 1
ATOM 718 O O . ALA A 1 94 ? 8.000 2.545 -8.893 1.00 91.62 94 ALA A O 1
ATOM 719 N N . GLY A 1 95 ? 9.323 3.599 -10.375 1.00 92.38 95 GLY A N 1
ATOM 720 C CA . GLY A 1 95 ? 9.194 4.927 -9.769 1.00 92.38 95 GLY A CA 1
ATOM 721 C C . GLY A 1 95 ? 7.753 5.444 -9.786 1.00 92.38 95 GLY A C 1
ATOM 722 O O . GLY A 1 95 ? 7.243 5.900 -8.762 1.00 92.38 95 GLY A O 1
ATOM 723 N N . VAL A 1 96 ? 7.053 5.303 -10.915 1.00 93.69 96 VAL A N 1
ATOM 724 C CA . VAL A 1 96 ? 5.629 5.661 -11.032 1.00 93.69 96 VAL A CA 1
ATOM 725 C C . VAL A 1 96 ? 4.766 4.809 -10.098 1.00 93.69 96 VAL A C 1
ATOM 727 O O . VAL A 1 96 ? 3.908 5.352 -9.402 1.00 93.69 96 VAL A O 1
ATOM 730 N N . GLY A 1 97 ? 5.007 3.497 -10.026 1.00 90.25 97 GLY A N 1
ATOM 731 C CA . GLY A 1 97 ? 4.305 2.589 -9.116 1.00 90.25 97 GLY A CA 1
ATOM 732 C C . GLY A 1 97 ? 4.501 2.965 -7.646 1.00 90.25 97 GLY A C 1
ATOM 733 O O . GLY A 1 97 ? 3.542 2.949 -6.872 1.00 90.25 97 GLY A O 1
ATOM 734 N N . LEU A 1 98 ? 5.713 3.391 -7.281 1.00 92.44 98 LEU A N 1
ATOM 735 C CA . LEU A 1 98 ? 6.051 3.854 -5.936 1.00 92.44 98 LEU A CA 1
ATOM 736 C C . LEU A 1 98 ? 5.316 5.150 -5.568 1.00 92.44 98 LEU A C 1
ATOM 738 O O . LEU A 1 98 ? 4.714 5.235 -4.496 1.00 92.44 98 LEU A O 1
ATOM 742 N N . ILE A 1 99 ? 5.317 6.137 -6.468 1.00 93.06 99 ILE A N 1
ATOM 743 C CA . ILE A 1 99 ? 4.624 7.419 -6.262 1.00 93.06 99 ILE A CA 1
ATOM 744 C C . ILE A 1 99 ? 3.106 7.205 -6.202 1.00 93.06 99 ILE A C 1
ATOM 746 O O . ILE A 1 99 ? 2.440 7.716 -5.300 1.00 93.06 99 ILE A O 1
ATOM 750 N N . SER A 1 100 ? 2.562 6.410 -7.124 1.00 90.06 100 SER A N 1
ATOM 751 C CA . SER A 1 100 ? 1.135 6.080 -7.190 1.00 90.06 100 SER A CA 1
ATOM 752 C C . SER A 1 100 ? 0.658 5.363 -5.922 1.00 90.06 100 SER A C 1
ATOM 754 O O . SER A 1 100 ? -0.324 5.775 -5.296 1.00 90.06 100 SER A O 1
ATOM 756 N N . GLY A 1 101 ? 1.401 4.345 -5.474 1.00 86.31 101 GLY A N 1
ATOM 757 C CA . GLY A 1 101 ? 1.103 3.637 -4.232 1.00 86.31 101 GLY A CA 1
ATOM 758 C C . GLY A 1 101 ? 1.211 4.546 -3.000 1.00 86.31 101 GLY A C 1
ATOM 759 O O . GLY A 1 101 ? 0.338 4.519 -2.128 1.00 86.31 101 GLY A O 1
ATOM 760 N N . GLY A 1 102 ? 2.256 5.379 -2.933 1.00 87.31 102 GLY A N 1
ATOM 761 C CA . GLY A 1 102 ? 2.478 6.324 -1.834 1.00 87.31 102 GLY A CA 1
ATOM 762 C C . GLY A 1 102 ? 1.380 7.387 -1.723 1.00 87.31 102 GLY A C 1
ATOM 763 O O . GLY A 1 102 ? 0.967 7.746 -0.619 1.00 87.31 102 GLY A O 1
ATOM 764 N N . TRP A 1 103 ? 0.823 7.835 -2.850 1.00 86.81 103 TRP A N 1
ATOM 765 C CA . TRP A 1 103 ? -0.304 8.772 -2.863 1.00 86.81 103 TRP A CA 1
ATOM 766 C C . TRP A 1 103 ? -1.561 8.188 -2.198 1.00 86.81 103 TRP A C 1
ATOM 768 O O . TRP A 1 103 ? -2.260 8.878 -1.449 1.00 86.81 103 TRP A O 1
ATOM 778 N N . GLY A 1 104 ? -1.833 6.896 -2.421 1.00 81.12 104 GLY A N 1
ATOM 779 C CA . GLY A 1 104 ? -2.926 6.175 -1.762 1.00 81.12 104 GLY A CA 1
ATOM 780 C C . GLY A 1 104 ? -2.768 6.132 -0.239 1.00 81.12 104 GLY A C 1
ATOM 781 O O . GLY A 1 104 ? -3.731 6.399 0.489 1.00 81.12 104 GLY A O 1
ATOM 782 N N . PHE A 1 105 ? -1.540 5.894 0.230 1.00 80.56 105 PHE A N 1
ATOM 783 C CA . PHE A 1 105 ? -1.191 5.903 1.651 1.00 80.56 105 PHE A CA 1
ATOM 784 C C . PHE A 1 105 ? -1.416 7.283 2.285 1.00 80.56 105 PHE A C 1
ATOM 786 O O . PHE A 1 105 ? -2.109 7.391 3.298 1.00 80.56 105 PHE A O 1
ATOM 793 N N . ILE A 1 106 ? -0.920 8.356 1.656 1.00 82.44 106 ILE A N 1
ATOM 794 C CA . ILE A 1 106 ? -1.086 9.735 2.150 1.00 82.44 106 ILE A CA 1
ATOM 795 C C . ILE A 1 106 ? -2.570 10.114 2.233 1.00 82.44 106 ILE A C 1
ATOM 797 O O . ILE A 1 106 ? -3.004 10.737 3.206 1.00 82.44 106 ILE A O 1
ATOM 801 N N . ARG A 1 107 ? -3.384 9.707 1.249 1.00 82.19 107 ARG A N 1
ATOM 802 C CA . ARG A 1 107 ? -4.832 9.963 1.262 1.00 82.19 107 ARG A CA 1
ATOM 803 C C . ARG A 1 107 ? -5.521 9.302 2.455 1.00 82.19 107 ARG A C 1
ATOM 805 O O . ARG A 1 107 ? -6.393 9.914 3.070 1.00 82.19 107 ARG A O 1
ATOM 812 N N . GLN A 1 108 ? -5.152 8.065 2.772 1.00 74.12 108 GLN A N 1
ATOM 813 C CA . GLN A 1 108 ? -5.738 7.315 3.883 1.00 74.12 108 GLN A CA 1
ATOM 814 C C . GLN A 1 108 ? -5.231 7.813 5.238 1.00 74.12 108 GLN A C 1
ATOM 816 O O . GLN A 1 108 ? -6.042 7.978 6.146 1.00 74.12 108 GLN A O 1
ATOM 821 N N . ALA A 1 109 ? -3.949 8.166 5.349 1.00 75.75 109 ALA A N 1
ATOM 822 C CA . ALA A 1 109 ? -3.394 8.809 6.538 1.00 75.75 109 ALA A CA 1
ATOM 823 C C . ALA A 1 109 ? -4.104 10.143 6.834 1.00 75.75 109 ALA A C 1
ATOM 825 O O . ALA A 1 109 ? -4.605 10.352 7.936 1.00 75.75 109 ALA A O 1
ATOM 826 N N . ASN A 1 110 ? -4.280 11.002 5.824 1.00 78.19 110 ASN A N 1
ATOM 827 C CA . ASN A 1 110 ? -4.997 12.274 5.974 1.00 78.19 110 ASN A CA 1
ATOM 828 C C . ASN A 1 110 ? -6.485 12.105 6.328 1.00 78.19 110 ASN A C 1
ATOM 830 O O . ASN A 1 110 ? -7.067 12.979 6.972 1.00 78.19 110 ASN A O 1
ATOM 834 N N . ALA A 1 111 ? -7.118 11.001 5.924 1.00 73.19 111 ALA A N 1
ATOM 835 C CA . ALA A 1 111 ? -8.493 10.695 6.313 1.00 73.19 111 ALA A CA 1
ATOM 836 C C . ALA A 1 111 ? -8.614 10.295 7.795 1.00 73.19 111 ALA A C 1
ATOM 838 O O . ALA A 1 111 ? -9.665 10.521 8.392 1.00 73.19 111 ALA A O 1
ATOM 839 N N . MET A 1 112 ? -7.550 9.748 8.392 1.00 66.50 112 MET A N 1
ATOM 840 C CA . MET A 1 112 ? -7.502 9.392 9.816 1.00 66.50 112 MET A CA 1
ATOM 841 C C . MET A 1 112 ? -7.163 10.596 10.709 1.00 66.50 112 MET A C 1
ATOM 843 O O . MET A 1 112 ? -7.622 10.651 11.847 1.00 66.50 11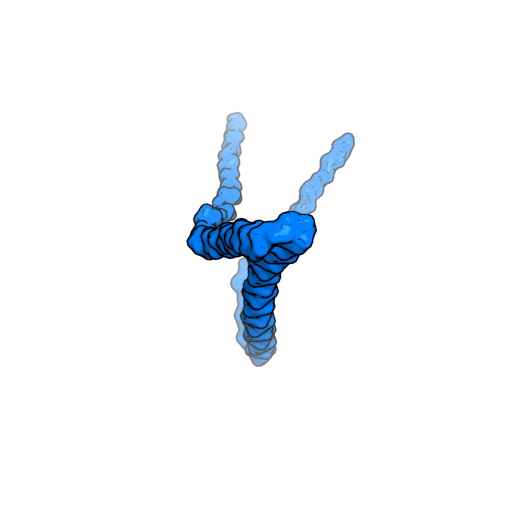2 MET A O 1
ATOM 847 N N . THR A 1 113 ? -6.417 11.579 10.194 1.00 66.38 113 THR A N 1
ATOM 848 C CA . THR A 1 113 ? -6.016 12.785 10.946 1.00 66.38 113 THR A CA 1
ATOM 849 C C . THR A 1 113 ? -7.064 13.899 10.925 1.00 66.38 113 THR A C 1
ATOM 851 O O . THR A 1 113 ? -6.994 14.810 11.746 1.00 66.38 113 THR A O 1
ATOM 854 N N . LYS A 1 114 ? -8.050 13.872 10.014 1.00 62.88 114 LYS A N 1
ATOM 855 C CA . LYS A 1 114 ? -9.132 14.871 10.019 1.00 62.88 114 LYS A CA 1
ATOM 856 C C . LYS A 1 114 ? -10.007 14.681 11.268 1.00 62.88 114 LYS A C 1
ATOM 858 O O . LYS A 1 114 ? -10.707 13.669 11.353 1.00 62.88 114 LYS A O 1
ATOM 863 N N . PRO A 1 115 ? -10.028 15.636 12.220 1.00 53.72 115 PRO A N 1
ATOM 864 C CA . PRO A 1 115 ? -10.951 15.563 13.340 1.00 53.72 115 PRO A CA 1
ATOM 865 C C . PRO A 1 115 ? -12.375 15.559 12.783 1.00 53.72 115 PRO A C 1
ATOM 867 O O . PRO A 1 115 ? -12.718 16.367 11.918 1.00 53.72 115 PRO A O 1
ATOM 870 N N . LYS A 1 116 ? -13.208 14.623 13.249 1.00 52.66 116 LYS A N 1
ATOM 871 C CA . LYS A 1 116 ? -14.637 14.598 12.931 1.00 52.66 116 LYS A CA 1
ATOM 872 C C . LYS A 1 116 ? -15.318 15.810 13.575 1.00 52.66 116 LYS A C 1
ATOM 874 O O . LYS A 1 116 ? -15.998 15.678 14.586 1.00 52.66 116 LYS A O 1
ATOM 879 N N . THR A 1 117 ? -15.191 16.992 12.982 1.00 53.91 117 THR A N 1
ATOM 880 C CA . THR A 1 117 ? -16.090 18.128 13.227 1.00 53.91 117 THR A CA 1
ATOM 881 C C . THR A 1 117 ? -17.407 17.875 12.492 1.00 53.91 117 THR A C 1
ATOM 883 O O . THR A 1 117 ? -17.785 18.560 11.549 1.00 53.91 117 THR A O 1
ATOM 886 N N . GLY A 1 118 ? -18.106 16.825 12.919 1.00 46.81 118 GLY A N 1
ATOM 887 C CA . GLY A 1 118 ? -19.488 16.542 12.566 1.00 46.81 118 GLY A CA 1
ATOM 888 C C . GLY A 1 118 ? -20.305 16.656 13.839 1.00 46.81 118 GLY A C 1
ATOM 889 O O . GLY A 1 118 ? -20.305 15.740 14.655 1.00 46.81 118 GLY A O 1
ATOM 890 N N . LYS A 1 119 ? -20.923 17.822 14.026 1.00 45.31 119 LYS A N 1
ATOM 891 C CA . LYS A 1 119 ? -21.821 18.163 15.133 1.00 45.31 119 LYS A CA 1
ATOM 892 C C . LYS A 1 119 ? -22.751 16.981 15.467 1.00 45.31 119 LYS A C 1
ATOM 894 O O . LYS A 1 119 ? -23.338 16.418 14.539 1.00 45.31 119 LYS A O 1
ATOM 899 N N . PRO A 1 120 ? -22.967 16.638 16.750 1.00 46.62 120 PRO A N 1
ATOM 900 C CA . PRO A 1 120 ? -24.146 15.875 17.122 1.00 46.62 120 PRO A CA 1
ATOM 901 C C . PRO A 1 120 ? -25.359 16.653 16.614 1.00 46.62 120 PRO A C 1
ATOM 903 O O . PRO A 1 120 ? -25.454 17.862 16.832 1.00 46.62 120 PRO A O 1
ATOM 906 N N . LYS A 1 121 ? -26.271 15.968 15.927 1.00 49.12 121 LYS A N 1
ATOM 907 C CA . LYS A 1 121 ? -27.622 16.452 15.644 1.00 49.12 121 LYS A CA 1
ATOM 908 C C . LYS A 1 121 ? -28.358 16.586 16.984 1.00 49.12 121 LYS A C 1
ATOM 910 O O . LYS A 1 121 ? -29.146 15.730 17.361 1.00 49.12 121 LYS A O 1
ATOM 915 N N . ALA A 1 122 ? -28.002 17.610 17.750 1.00 49.72 122 ALA A N 1
ATOM 916 C CA . ALA A 1 122 ? -28.775 18.090 18.873 1.00 49.72 122 ALA A CA 1
ATOM 917 C C . ALA A 1 122 ? -29.953 18.888 18.311 1.00 49.72 122 ALA A C 1
ATOM 919 O O . ALA A 1 122 ? -29.786 19.638 17.350 1.00 49.72 122 ALA A O 1
ATOM 920 N N . ALA A 1 123 ? -31.105 18.737 18.959 1.00 51.56 123 ALA A N 1
ATOM 921 C CA . ALA A 1 123 ? -32.250 19.627 18.839 1.00 51.56 123 ALA A CA 1
ATOM 922 C C . ALA A 1 123 ? -33.005 19.586 17.495 1.00 51.56 123 ALA A C 1
ATOM 924 O O . ALA A 1 123 ? -33.056 20.571 16.765 1.00 51.56 123 ALA A O 1
ATOM 925 N N . ASP A 1 124 ? -33.734 18.491 17.248 1.00 49.97 124 ASP A N 1
ATOM 926 C CA . ASP A 1 124 ? -35.128 18.661 16.806 1.00 49.97 124 ASP A CA 1
ATOM 927 C C . ASP A 1 124 ? -35.949 18.998 18.059 1.00 49.97 124 ASP A C 1
ATOM 929 O O . ASP A 1 124 ? -36.617 18.164 18.671 1.00 49.9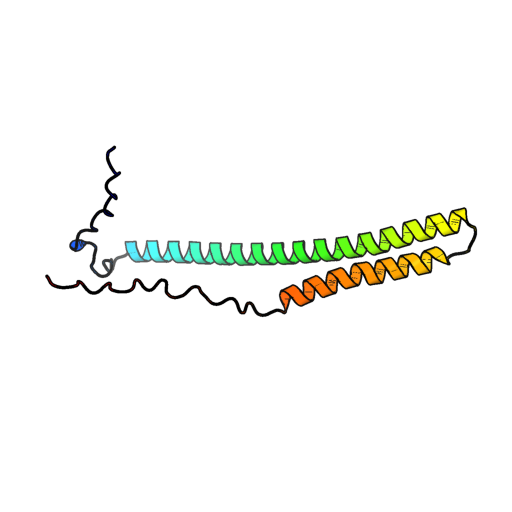7 124 ASP A O 1
ATOM 933 N N . THR A 1 125 ? -35.726 20.216 18.553 1.00 50.22 125 THR A N 1
ATOM 934 C CA . THR A 1 125 ? -36.528 20.820 19.605 1.00 50.22 125 THR A CA 1
ATOM 935 C C . THR A 1 125 ? -37.873 21.101 18.969 1.00 50.22 125 THR A C 1
ATOM 937 O O . THR A 1 125 ? -38.010 22.056 18.204 1.00 50.22 125 THR A O 1
ATOM 940 N N . GLY A 1 126 ? -38.850 20.247 19.277 1.00 49.28 126 GLY A N 1
ATOM 941 C CA . GLY A 1 126 ? -40.254 20.528 19.036 1.00 49.28 126 GLY A CA 1
ATOM 942 C C . GLY A 1 126 ? -40.560 21.938 19.527 1.00 49.28 126 GLY A C 1
ATOM 943 O O . GLY A 1 126 ? -40.522 22.217 20.725 1.00 49.28 126 GLY A O 1
ATOM 944 N N . LYS A 1 127 ? -40.796 22.846 18.579 1.00 45.38 127 LYS A N 1
ATOM 945 C CA . LYS A 1 127 ? -41.348 24.165 18.869 1.00 45.38 127 LYS A CA 1
ATOM 946 C C . LYS A 1 127 ? -42.720 23.958 19.520 1.00 45.38 127 LYS A C 1
ATOM 948 O O . LYS A 1 127 ? -43.545 23.267 18.920 1.00 45.38 127 LYS A O 1
ATOM 953 N N . PRO A 1 128 ? -43.005 24.579 20.675 1.00 51.59 128 PRO A N 1
ATOM 954 C CA . PRO A 1 128 ? -44.379 24.799 21.097 1.00 51.59 128 PRO A CA 1
ATOM 955 C C . PRO A 1 128 ? -45.043 25.662 20.019 1.00 51.59 128 PRO A C 1
ATOM 957 O O . PRO A 1 128 ? -44.589 26.772 19.744 1.00 51.59 128 PRO A O 1
ATOM 960 N N . GLN A 1 129 ? -46.052 25.124 19.338 1.00 58.59 129 GLN A N 1
ATOM 961 C CA . GLN A 1 129 ? -46.972 25.949 18.564 1.00 58.59 129 GLN A CA 1
ATOM 962 C C . GLN A 1 129 ? -47.944 26.568 19.568 1.00 58.59 129 GLN A C 1
ATOM 964 O O . GLN A 1 129 ? -48.706 25.847 20.210 1.00 58.59 129 GLN A O 1
ATOM 969 N N . ASP A 1 130 ? -47.855 27.888 19.735 1.00 54.66 130 ASP A N 1
ATOM 970 C CA . ASP A 1 130 ? -48.830 28.684 20.479 1.00 54.66 130 ASP A CA 1
ATOM 971 C C . ASP A 1 130 ? -50.240 28.460 19.904 1.00 54.66 130 ASP A C 1
ATOM 973 O O . ASP A 1 130 ? -50.422 28.576 18.686 1.00 54.66 130 ASP A O 1
ATOM 977 N N . PRO A 1 131 ? -51.254 28.165 20.736 1.00 62.84 131 PRO A N 1
ATOM 978 C CA . PRO A 1 131 ? -52.637 28.146 20.289 1.00 62.84 131 PRO A CA 1
ATOM 979 C C . PRO A 1 131 ? -53.136 29.584 20.103 1.00 62.84 131 PRO A C 1
ATOM 981 O O . PRO A 1 131 ? -53.160 30.381 21.039 1.00 62.84 131 PRO A O 1
ATOM 984 N N . THR A 1 132 ? -53.551 29.921 18.883 1.00 64.19 132 THR A N 1
ATOM 985 C CA . THR A 1 132 ? -54.281 31.163 18.593 1.00 64.19 132 THR A CA 1
ATOM 986 C C . THR A 1 132 ? -55.674 31.091 19.243 1.00 64.19 132 THR A C 1
ATOM 988 O O . THR A 1 132 ? -56.382 30.112 18.994 1.00 64.19 132 THR A O 1
ATOM 991 N N . PRO A 1 133 ? -56.082 32.056 20.090 1.00 62.00 133 PRO A N 1
ATOM 992 C CA . PRO A 1 133 ? -57.433 32.091 20.657 1.00 62.00 133 PRO A CA 1
ATOM 993 C C . PRO A 1 133 ? -58.477 32.632 19.648 1.00 62.00 133 PRO A C 1
ATOM 995 O O . PRO A 1 133 ? -58.076 33.249 18.657 1.00 62.00 133 PRO A O 1
ATOM 998 N N . PRO A 1 134 ? -59.780 32.351 19.877 1.00 67.38 134 PRO A N 1
ATOM 999 C CA . PRO A 1 134 ? -60.869 32.485 18.897 1.00 67.38 134 PRO A CA 1
ATOM 1000 C C . PRO A 1 134 ? -61.273 33.921 18.548 1.00 67.38 134 PRO A C 1
ATOM 1002 O O . PRO A 1 134 ? -61.134 34.814 19.414 1.00 67.38 134 PRO A O 1
#